Protein AF-A0A7Y6CTZ8-F1 (afdb_monomer)

Sequence (99 aa):
VTHAGVGSVLVALANGKRPVVVPRLKAFGEAVDDHQLQLGRRFAAAGLVTLVEDLGALEAALAAEQPAAAVAPSATALAADLTRFLEDAIPSPLALASA

pLDDT: mean 81.13, std 16.08, range [44.5, 97.94]

Nearest PDB structures (foldseek):
  5gri-assembly1_A  TM=5.540E-01  e=6.777E+00  Homo sapiens
  3l49-assembly1_A  TM=3.656E-01  e=3.437E+00  Cereibacter sphaeroides 2.4.1
  2lcq-assembly1_A  TM=3.751E-01  e=4.510E+00  Pyrococcus horikoshii OT3

Secondary structure (DSSP, 8-state):
-BSS-HHHHHHHHHTT---EE----GGGTSSSSSHHHHHHHHHHHTTS-EE-SSGGGHHHHHHS----------HHHHHHHHHHHHHHHS--GGGSS--

Solvent-accessible surface area (backbone atoms only — not comparable to full-atom values): 5701 Å² total; per-residue (Å²): 113,46,51,39,45,67,67,63,54,50,55,33,19,61,70,42,33,32,39,43,27,45,47,46,41,37,93,77,69,71,30,97,49,49,62,33,39,57,50,34,51,53,36,31,76,69,64,48,32,46,66,36,91,50,74,88,48,42,64,61,59,67,74,44,87,65,66,73,20,63,54,82,79,46,71,66,56,56,52,50,52,51,49,52,49,48,57,73,73,45,74,62,81,76,75,73,77,81,122

Foldseek 3Di:
DEQLDPVVLQVCQQVQFAEEHEHDDVVVVRDPHCVSVVSLVVCVVVLRHRYDPDPVCVVVVVPDDTHGRHDNDPVVVVVVVVVVVCCVVDPPPVVPPPD

Radius of gyration: 16.3 Å; Cα contacts (8 Å, |Δi|>4): 118; chains: 1; bounding box: 59×19×35 Å

Mean predicted aligned error: 9.84 Å

Structure (mmCIF, N/CA/C/O backbone):
data_AF-A0A7Y6CTZ8-F1
#
_entry.id   AF-A0A7Y6CTZ8-F1
#
loop_
_atom_site.group_PDB
_atom_site.id
_atom_site.type_symbol
_atom_site.label_atom_id
_atom_site.label_alt_id
_atom_site.label_comp_id
_atom_site.label_asym_id
_atom_site.label_entity_id
_atom_site.label_seq_id
_atom_site.pdbx_PDB_ins_code
_atom_site.Cartn_x
_atom_site.Cartn_y
_atom_site.Cartn_z
_atom_site.occupancy
_atom_site.B_iso_or_equiv
_atom_site.auth_seq_id
_atom_site.auth_comp_id
_atom_site.auth_asym_id
_atom_site.auth_atom_id
_atom_site.pdbx_PDB_model_num
ATOM 1 N N . VAL A 1 1 ? -6.877 7.561 -1.819 1.00 94.19 1 VAL A N 1
ATOM 2 C CA . VAL A 1 1 ? -6.481 6.572 -2.850 1.00 94.19 1 VAL A CA 1
ATOM 3 C C . VAL A 1 1 ? -5.082 6.929 -3.338 1.00 94.19 1 VAL A C 1
ATOM 5 O O . VAL A 1 1 ? -4.813 8.122 -3.427 1.00 94.19 1 VAL A O 1
ATOM 8 N N . THR A 1 2 ? -4.180 5.969 -3.579 1.00 95.12 2 THR A N 1
ATOM 9 C CA . THR A 1 2 ? -2.800 6.231 -4.060 1.00 95.12 2 THR A CA 1
ATOM 10 C C . THR A 1 2 ? -2.314 5.138 -5.023 1.00 95.12 2 THR A C 1
ATOM 12 O O . THR A 1 2 ? -2.871 4.047 -5.034 1.00 95.12 2 THR A O 1
ATOM 15 N N . HIS A 1 3 ? -1.240 5.390 -5.781 1.00 94.50 3 HIS A N 1
ATOM 16 C CA . HIS A 1 3 ? -0.611 4.395 -6.669 1.00 94.50 3 HIS A CA 1
ATOM 17 C C . HIS A 1 3 ? 0.588 3.666 -6.043 1.00 94.50 3 HIS A C 1
ATOM 19 O O . HIS A 1 3 ? 1.623 3.500 -6.678 1.00 94.50 3 HIS A O 1
ATOM 25 N N . ALA A 1 4 ? 0.489 3.295 -4.764 1.00 87.75 4 ALA A N 1
ATOM 26 C CA . ALA A 1 4 ? 1.563 2.634 -4.009 1.00 87.75 4 ALA A CA 1
ATOM 27 C C . ALA A 1 4 ? 2.862 3.460 -3.883 1.00 87.75 4 ALA A C 1
ATOM 29 O O . ALA A 1 4 ? 3.932 2.923 -3.605 1.00 87.75 4 ALA A O 1
ATOM 30 N N . GLY A 1 5 ? 2.779 4.785 -4.042 1.00 88.50 5 GLY A N 1
ATOM 31 C CA . GLY A 1 5 ? 3.888 5.680 -3.718 1.00 88.50 5 GLY A CA 1
ATOM 32 C C . 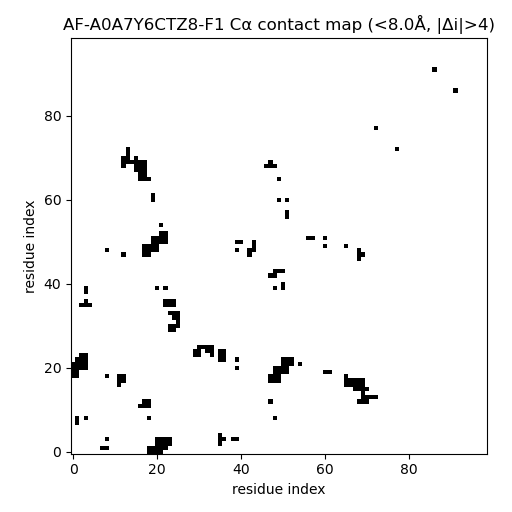GLY A 1 5 ? 4.158 5.670 -2.213 1.00 88.50 5 GLY A C 1
ATOM 33 O O . GLY A 1 5 ? 3.255 5.988 -1.436 1.00 88.50 5 GLY A O 1
ATOM 34 N N . VAL A 1 6 ? 5.395 5.348 -1.812 1.00 87.38 6 VAL A N 1
ATOM 35 C CA . VAL A 1 6 ? 5.831 5.242 -0.403 1.00 87.38 6 VAL A CA 1
ATOM 36 C C . VAL A 1 6 ? 5.363 6.450 0.415 1.00 87.38 6 VAL A C 1
ATOM 38 O O . VAL A 1 6 ? 4.638 6.291 1.393 1.00 87.38 6 VAL A O 1
ATOM 41 N N . GLY A 1 7 ? 5.700 7.667 -0.025 1.00 86.56 7 GLY A N 1
ATOM 42 C CA . GLY A 1 7 ? 5.352 8.896 0.693 1.00 86.56 7 GLY A CA 1
ATOM 43 C C . GLY A 1 7 ? 3.844 9.096 0.859 1.00 86.56 7 GLY A C 1
ATOM 44 O O . GLY A 1 7 ? 3.381 9.422 1.947 1.00 86.56 7 GLY A O 1
ATOM 45 N N . SER A 1 8 ? 3.052 8.838 -0.185 1.00 90.00 8 SER A N 1
ATOM 46 C CA . SER A 1 8 ? 1.592 8.982 -0.125 1.00 90.00 8 SER A CA 1
ATOM 47 C C . SER A 1 8 ? 0.946 7.978 0.830 1.00 90.00 8 SER A C 1
ATOM 49 O O . SER A 1 8 ? 0.007 8.329 1.542 1.00 90.00 8 SER A O 1
ATOM 51 N N . VAL A 1 9 ? 1.445 6.738 0.859 1.00 88.44 9 VAL A N 1
ATOM 52 C CA . VAL A 1 9 ? 0.977 5.714 1.803 1.00 88.44 9 VAL A CA 1
ATOM 53 C C . VAL A 1 9 ? 1.295 6.133 3.237 1.00 88.44 9 VAL A C 1
ATOM 55 O O . VAL A 1 9 ? 0.409 6.122 4.088 1.00 88.44 9 VAL A O 1
ATOM 58 N N . LEU A 1 10 ? 2.525 6.578 3.494 1.00 86.38 10 LEU A N 1
ATOM 59 C CA . LEU A 1 10 ? 2.959 6.999 4.826 1.00 86.38 10 LEU A CA 1
ATOM 60 C C . LEU A 1 10 ? 2.196 8.222 5.336 1.00 86.38 10 LEU A C 1
ATOM 62 O O . LEU A 1 10 ? 1.786 8.238 6.491 1.00 86.38 10 LEU A O 1
ATOM 66 N N . VAL A 1 11 ? 1.949 9.218 4.481 1.00 86.00 11 VAL A N 1
ATOM 67 C CA . VAL A 1 11 ? 1.147 10.395 4.849 1.00 86.00 11 VAL A CA 1
ATOM 68 C C . VAL A 1 11 ? -0.279 9.988 5.224 1.00 86.00 11 VAL A C 1
ATOM 70 O O . VAL A 1 11 ? -0.805 10.484 6.219 1.00 86.00 11 VAL A O 1
ATOM 73 N N . ALA A 1 12 ? -0.904 9.069 4.482 1.00 88.38 12 ALA A N 1
ATOM 74 C CA . ALA A 1 12 ? -2.236 8.571 4.826 1.00 88.38 12 ALA A CA 1
ATOM 75 C C . ALA A 1 12 ? -2.241 7.861 6.191 1.00 88.38 12 ALA A C 1
ATOM 77 O O . ALA A 1 12 ? -3.052 8.201 7.054 1.00 88.38 12 ALA A O 1
ATOM 78 N N . LEU A 1 13 ? -1.285 6.955 6.412 1.00 85.06 13 LEU A N 1
ATOM 79 C CA . LEU A 1 13 ? -1.129 6.217 7.668 1.00 85.06 13 LEU A CA 1
ATOM 80 C C . LEU A 1 13 ? -0.861 7.138 8.864 1.00 85.06 13 LEU A C 1
ATOM 82 O O . LEU A 1 13 ? -1.454 6.956 9.925 1.00 85.06 13 LEU A O 1
ATOM 86 N N . ALA A 1 14 ? -0.019 8.160 8.692 1.00 81.44 14 ALA A N 1
ATOM 87 C CA . ALA A 1 14 ? 0.277 9.152 9.727 1.00 81.44 14 ALA A CA 1
ATOM 88 C C . ALA A 1 14 ? -0.957 9.982 10.122 1.00 81.44 14 ALA A C 1
ATOM 90 O O . ALA A 1 14 ? -1.041 10.472 11.244 1.00 81.44 14 ALA A O 1
ATOM 91 N N . ASN A 1 15 ? -1.937 10.104 9.222 1.00 84.06 15 ASN A N 1
ATOM 92 C CA . ASN A 1 15 ? -3.229 10.742 9.481 1.00 84.06 15 ASN A CA 1
ATOM 93 C C . ASN A 1 15 ? -4.307 9.743 9.952 1.00 84.06 15 ASN A C 1
ATOM 95 O O . ASN A 1 15 ? -5.502 10.046 9.910 1.00 84.06 15 ASN A O 1
ATOM 99 N N . GLY A 1 16 ? -3.905 8.535 10.365 1.00 84.50 16 GLY A N 1
ATOM 100 C CA . GLY A 1 16 ? -4.805 7.486 10.847 1.00 84.50 16 GLY A CA 1
ATOM 101 C C . GLY A 1 16 ? -5.723 6.917 9.763 1.00 84.50 16 GLY A C 1
ATOM 102 O O . GLY A 1 16 ? -6.796 6.394 10.070 1.00 84.50 16 GLY A O 1
ATOM 103 N N . LYS A 1 17 ? -5.355 7.064 8.486 1.00 90.12 17 LYS A N 1
ATOM 104 C CA . LYS A 1 17 ? -6.128 6.557 7.351 1.00 90.12 17 LYS A CA 1
ATOM 105 C C . LYS A 1 17 ? -5.458 5.320 6.776 1.00 90.12 17 LYS A C 1
ATOM 107 O O . LYS A 1 17 ? -4.269 5.336 6.478 1.00 90.12 17 LYS A O 1
ATOM 112 N N . ARG A 1 18 ? -6.258 4.289 6.504 1.00 93.75 18 ARG A N 1
ATOM 113 C CA . ARG A 1 18 ? -5.860 3.165 5.655 1.00 93.75 18 ARG A CA 1
ATOM 114 C C . ARG A 1 18 ? -6.155 3.513 4.195 1.00 93.75 18 ARG A C 1
ATOM 116 O O . ARG A 1 18 ? -7.327 3.596 3.826 1.00 93.75 18 ARG A O 1
ATOM 123 N N . PRO A 1 19 ? -5.149 3.786 3.349 1.00 95.19 19 PRO A N 1
ATOM 124 C CA . PRO A 1 19 ? -5.415 4.159 1.970 1.00 95.19 19 PRO A CA 1
ATOM 125 C C . PRO A 1 19 ? -5.802 2.937 1.127 1.00 95.19 19 PRO A C 1
ATOM 127 O O . PRO A 1 19 ? -5.247 1.849 1.283 1.00 95.19 19 PRO A O 1
ATOM 130 N N . VAL A 1 20 ? -6.704 3.156 0.168 1.00 97.75 20 VAL A N 1
ATOM 131 C CA . VAL A 1 20 ? -6.886 2.264 -0.986 1.00 97.75 20 VAL A CA 1
ATOM 132 C C . VAL A 1 20 ? -5.751 2.519 -1.981 1.00 97.75 20 VAL A C 1
ATOM 134 O O . VAL A 1 20 ? -5.487 3.675 -2.334 1.00 97.75 20 VAL A O 1
ATOM 137 N N . VAL A 1 21 ? -5.069 1.461 -2.406 1.00 97.38 21 VAL A N 1
ATOM 138 C CA . VAL A 1 21 ? -3.879 1.492 -3.258 1.00 97.38 21 VAL A CA 1
ATOM 139 C C . VAL A 1 21 ? -4.164 0.795 -4.584 1.00 97.38 21 VAL A C 1
ATOM 141 O O . VAL A 1 21 ? -4.542 -0.369 -4.585 1.00 97.38 21 VAL A O 1
ATOM 144 N N . VAL A 1 22 ? -3.929 1.493 -5.696 1.00 97.44 22 VAL A N 1
ATOM 145 C CA . VAL A 1 22 ? -4.078 0.987 -7.071 1.00 97.44 22 VAL A CA 1
ATOM 146 C C . VAL A 1 22 ? -2.713 1.082 -7.764 1.00 97.44 22 VAL A C 1
ATOM 148 O O . VAL A 1 22 ? -2.356 2.160 -8.240 1.00 97.44 22 VAL A O 1
ATOM 151 N N . PRO A 1 23 ? -1.879 0.034 -7.756 1.00 94.62 23 PRO A N 1
ATOM 152 C CA . PRO A 1 23 ? -0.519 0.114 -8.274 1.00 94.62 23 PRO A CA 1
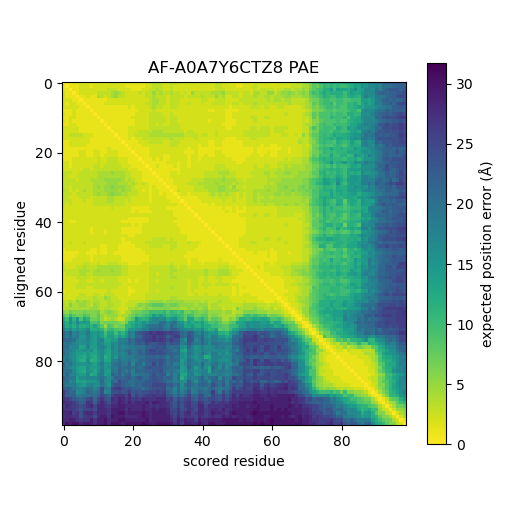ATOM 153 C C . PRO A 1 23 ? -0.520 0.330 -9.791 1.00 94.62 23 PRO A C 1
ATOM 155 O O . PRO A 1 23 ? -1.356 -0.219 -10.502 1.00 94.62 23 PRO A O 1
ATOM 158 N N . ARG A 1 24 ? 0.451 1.106 -10.279 1.00 94.81 24 ARG A N 1
ATOM 159 C CA . ARG A 1 24 ? 0.770 1.145 -11.710 1.00 94.81 24 ARG A CA 1
ATOM 160 C C . ARG A 1 24 ? 1.498 -0.132 -12.097 1.00 94.81 24 ARG A C 1
ATOM 162 O O . ARG A 1 24 ? 2.343 -0.597 -11.329 1.00 94.81 24 ARG A O 1
ATOM 169 N N . LEU A 1 25 ? 1.185 -0.674 -13.270 1.00 94.50 25 LEU A N 1
ATOM 170 C CA . LEU A 1 25 ? 1.763 -1.935 -13.737 1.00 94.50 25 LEU A CA 1
ATOM 171 C C . LEU A 1 25 ? 2.675 -1.719 -14.944 1.00 94.50 25 LEU A C 1
ATOM 173 O O . LEU A 1 25 ? 2.326 -1.009 -15.893 1.00 94.50 25 LEU A O 1
ATOM 177 N N . LYS A 1 26 ? 3.816 -2.415 -14.960 1.00 94.31 26 LYS A N 1
ATOM 178 C CA . LYS A 1 26 ? 4.727 -2.444 -16.113 1.00 94.31 26 LYS A CA 1
ATOM 179 C C . LYS A 1 26 ? 4.030 -2.961 -17.371 1.00 94.31 26 LYS A C 1
ATOM 181 O O . LYS A 1 26 ? 4.284 -2.463 -18.464 1.00 94.31 26 LYS A O 1
ATOM 186 N N . ALA A 1 27 ? 3.130 -3.935 -17.219 1.00 94.88 27 ALA A N 1
ATOM 187 C CA . ALA A 1 27 ? 2.380 -4.535 -18.324 1.00 94.88 27 ALA A CA 1
ATOM 188 C C . ALA A 1 27 ? 1.539 -3.517 -19.120 1.00 94.88 27 ALA A C 1
ATOM 190 O O . ALA A 1 27 ? 1.274 -3.743 -20.298 1.00 94.88 27 ALA A O 1
ATOM 191 N N . PHE A 1 28 ? 1.162 -2.394 -18.500 1.00 94.31 28 PHE A N 1
ATOM 192 C CA . PHE A 1 28 ? 0.427 -1.300 -19.142 1.00 94.31 28 PHE A CA 1
ATOM 193 C C . PHE A 1 28 ? 1.327 -0.131 -19.578 1.00 94.31 28 PHE A C 1
ATOM 195 O O . PHE A 1 28 ? 0.836 0.854 -20.120 1.00 94.31 28 PHE A O 1
ATOM 202 N N . GLY A 1 29 ? 2.644 -0.216 -19.357 1.00 95.12 29 GLY A N 1
ATOM 203 C CA . GLY A 1 29 ? 3.596 0.848 -19.696 1.00 95.12 29 GLY A CA 1
ATOM 204 C C . GLY A 1 29 ? 3.549 2.068 -18.767 1.00 95.12 29 GLY A C 1
ATOM 205 O O . GLY A 1 29 ? 4.130 3.102 -19.080 1.00 95.12 29 GLY A O 1
ATOM 206 N N . GLU A 1 30 ? 2.873 1.968 -17.622 1.00 93.25 30 GLU A N 1
ATOM 207 C CA . GLU A 1 30 ? 2.686 3.073 -16.667 1.00 93.25 30 GLU A CA 1
ATOM 208 C C . GLU A 1 30 ? 3.863 3.241 -15.693 1.00 93.25 30 GLU A C 1
ATOM 210 O O . GLU A 1 30 ? 4.021 4.289 -15.053 1.00 93.25 30 GLU A O 1
ATOM 215 N N . ALA A 1 31 ? 4.661 2.183 -15.548 1.00 91.50 31 ALA A N 1
ATOM 216 C CA . ALA A 1 31 ? 5.813 2.094 -14.667 1.00 91.50 31 ALA A CA 1
ATOM 217 C C . ALA A 1 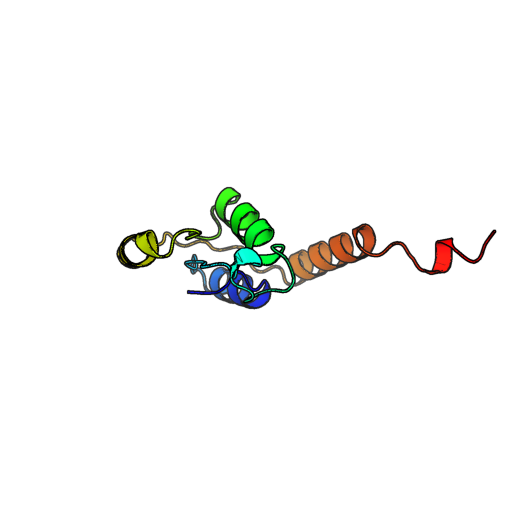31 ? 6.973 1.376 -15.373 1.00 91.50 31 ALA A C 1
ATOM 219 O O . ALA A 1 31 ? 6.766 0.543 -16.255 1.00 91.50 31 ALA A O 1
ATOM 220 N N . VAL A 1 32 ? 8.203 1.702 -14.970 1.00 93.31 32 VAL A N 1
ATOM 221 C CA . VAL A 1 32 ? 9.433 1.075 -15.494 1.00 93.31 32 VAL A CA 1
ATOM 222 C C . VAL A 1 32 ? 9.515 -0.402 -15.078 1.00 93.31 32 VAL A C 1
ATOM 224 O O . VAL A 1 32 ? 9.947 -1.263 -15.849 1.00 93.31 32 VAL A O 1
ATOM 227 N N . ASP A 1 33 ? 9.048 -0.695 -13.867 1.00 90.88 33 ASP A N 1
ATOM 228 C CA . ASP A 1 33 ? 9.006 -2.009 -13.239 1.00 90.88 33 ASP A CA 1
ATOM 229 C C . ASP A 1 33 ? 7.806 -2.125 -12.280 1.00 90.88 33 ASP A C 1
ATOM 231 O O . ASP A 1 33 ? 7.048 -1.174 -12.082 1.00 90.88 33 ASP A O 1
ATOM 235 N N . ASP A 1 34 ? 7.637 -3.306 -11.682 1.00 92.00 34 ASP A N 1
ATOM 236 C CA . ASP A 1 34 ? 6.533 -3.612 -10.767 1.00 92.00 34 ASP A CA 1
ATOM 237 C C . ASP A 1 34 ? 6.913 -3.439 -9.281 1.00 92.00 34 ASP A C 1
ATOM 239 O O . ASP A 1 34 ? 6.278 -4.025 -8.398 1.00 92.00 34 ASP A O 1
ATOM 243 N N . HIS A 1 35 ? 7.935 -2.639 -8.944 1.00 89.62 35 HIS A N 1
ATOM 244 C CA . HIS A 1 35 ? 8.307 -2.436 -7.536 1.00 89.62 35 HIS A CA 1
ATOM 245 C C . HIS A 1 35 ? 7.192 -1.758 -6.722 1.00 89.62 35 HIS A C 1
ATOM 247 O O . HIS A 1 35 ? 7.003 -2.087 -5.548 1.00 89.62 35 HIS A O 1
ATOM 253 N N . GLN A 1 36 ? 6.393 -0.878 -7.339 1.00 88.75 36 GLN A N 1
ATOM 254 C CA . GLN A 1 36 ? 5.203 -0.281 -6.709 1.00 88.75 36 GLN A CA 1
ATOM 255 C C . GLN A 1 36 ? 4.165 -1.347 -6.325 1.00 88.75 36 GLN A C 1
ATOM 257 O O . GLN A 1 36 ? 3.640 -1.327 -5.211 1.00 88.75 36 GLN A O 1
ATOM 262 N N . LEU A 1 37 ? 3.916 -2.320 -7.208 1.00 93.56 37 LEU A N 1
ATOM 263 C CA . LEU A 1 37 ? 3.031 -3.454 -6.934 1.00 93.56 37 LEU A CA 1
ATOM 264 C C . LEU A 1 37 ? 3.567 -4.317 -5.783 1.00 93.56 37 LEU A C 1
ATOM 266 O O . LEU A 1 37 ? 2.829 -4.635 -4.851 1.00 93.56 37 LEU A O 1
ATOM 270 N N . GLN A 1 38 ? 4.857 -4.667 -5.813 1.00 91.00 38 GLN A N 1
ATOM 271 C CA . GLN A 1 38 ? 5.490 -5.465 -4.755 1.00 91.00 38 GLN A CA 1
ATOM 272 C C . GLN A 1 38 ? 5.376 -4.786 -3.385 1.00 91.00 38 GLN A C 1
ATOM 274 O O . GLN A 1 38 ? 5.054 -5.438 -2.389 1.00 91.00 38 GLN A O 1
ATOM 279 N N . LEU A 1 39 ? 5.600 -3.473 -3.333 1.00 85.88 39 LEU A N 1
ATOM 280 C CA . LEU A 1 39 ? 5.440 -2.685 -2.118 1.00 85.88 39 LEU A CA 1
ATOM 281 C C . LEU A 1 39 ? 3.975 -2.631 -1.658 1.00 85.88 39 LEU A C 1
ATOM 283 O O . LEU A 1 39 ? 3.698 -2.843 -0.477 1.00 85.88 39 LEU A O 1
ATOM 287 N N . GLY A 1 40 ? 3.035 -2.410 -2.582 1.00 89.56 40 GLY A N 1
ATOM 288 C CA . GLY A 1 40 ? 1.598 -2.437 -2.301 1.00 89.56 40 GLY A CA 1
ATOM 289 C C . GLY A 1 40 ? 1.152 -3.752 -1.654 1.00 89.56 40 GLY A C 1
ATOM 290 O O . GLY A 1 40 ? 0.450 -3.728 -0.644 1.00 89.56 40 GLY A O 1
ATOM 291 N N . ARG A 1 41 ? 1.632 -4.896 -2.162 1.00 93.25 41 ARG A N 1
ATOM 292 C CA . ARG A 1 41 ? 1.371 -6.230 -1.587 1.00 93.25 41 ARG A CA 1
ATOM 293 C C . ARG A 1 41 ? 1.932 -6.386 -0.177 1.00 93.25 41 ARG A C 1
ATOM 295 O O . ARG A 1 41 ? 1.238 -6.907 0.691 1.00 93.25 41 ARG A O 1
ATOM 302 N N . ARG A 1 42 ? 3.155 -5.904 0.080 1.00 86.88 42 ARG A N 1
ATOM 303 C CA . ARG A 1 42 ? 3.762 -5.933 1.427 1.00 86.88 42 ARG A CA 1
ATOM 304 C C . ARG A 1 42 ? 2.949 -5.115 2.429 1.00 86.88 42 ARG A C 1
ATOM 306 O O . ARG A 1 42 ? 2.670 -5.598 3.522 1.00 86.88 42 ARG A O 1
ATOM 313 N N . PHE A 1 43 ? 2.520 -3.911 2.051 1.00 86.12 43 PHE A N 1
ATOM 314 C CA . PHE A 1 43 ? 1.666 -3.098 2.914 1.00 86.12 43 PHE A CA 1
ATOM 315 C C . PHE A 1 43 ? 0.293 -3.732 3.157 1.00 86.12 43 PHE A C 1
ATOM 317 O O . PHE A 1 43 ? -0.220 -3.656 4.272 1.00 86.12 43 PHE A O 1
ATOM 324 N N . ALA A 1 44 ? -0.298 -4.365 2.142 1.00 90.50 44 ALA A N 1
ATOM 325 C CA . ALA A 1 44 ? -1.583 -5.041 2.281 1.00 90.50 44 ALA A CA 1
ATOM 326 C C . ALA A 1 44 ? -1.478 -6.259 3.207 1.00 90.50 44 ALA A C 1
ATOM 328 O O . ALA A 1 44 ? -2.311 -6.424 4.093 1.00 90.50 44 ALA A O 1
ATOM 329 N N . ALA A 1 45 ? -0.412 -7.054 3.067 1.00 84.38 45 ALA A N 1
ATOM 330 C CA . ALA A 1 45 ? -0.110 -8.171 3.961 1.00 84.38 45 ALA 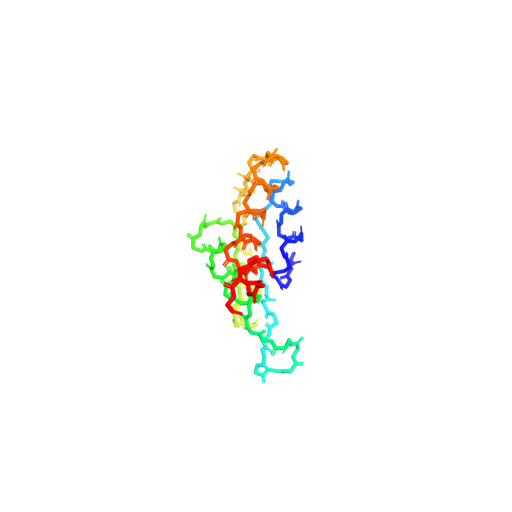A CA 1
ATOM 331 C C . ALA A 1 45 ? 0.104 -7.718 5.416 1.00 84.38 45 ALA A C 1
ATOM 333 O O . ALA A 1 45 ? -0.265 -8.431 6.343 1.00 84.38 45 ALA A O 1
ATOM 334 N N . ALA A 1 46 ? 0.643 -6.513 5.619 1.00 81.62 46 ALA A N 1
ATOM 335 C CA . ALA A 1 46 ? 0.771 -5.885 6.933 1.00 81.62 46 ALA A CA 1
ATOM 336 C C . ALA A 1 46 ? -0.534 -5.234 7.448 1.00 81.62 46 ALA A C 1
ATOM 338 O O . ALA A 1 46 ? -0.534 -4.635 8.520 1.00 81.62 46 ALA A O 1
ATOM 339 N N . GLY A 1 47 ? -1.639 -5.294 6.694 1.00 85.62 47 GLY A N 1
ATOM 340 C CA . GLY A 1 47 ? -2.920 -4.672 7.055 1.00 85.62 47 GLY A CA 1
ATOM 341 C C . GLY A 1 47 ? -2.936 -3.140 6.966 1.00 85.62 47 GLY A C 1
ATOM 342 O O . GLY A 1 47 ? -3.885 -2.502 7.422 1.00 85.62 47 GLY A O 1
ATOM 343 N N . LEU A 1 48 ? -1.901 -2.537 6.375 1.00 87.31 48 LEU A N 1
ATOM 344 C CA . LEU A 1 48 ? -1.695 -1.088 6.337 1.00 87.31 48 LEU A CA 1
ATOM 345 C C . LEU A 1 48 ? -2.407 -0.404 5.168 1.00 87.31 48 LEU A C 1
ATOM 347 O O . LEU A 1 48 ? -2.635 0.801 5.205 1.00 87.31 48 LEU A O 1
ATOM 351 N N . VAL A 1 49 ? -2.768 -1.143 4.121 1.00 92.38 49 VAL A N 1
ATOM 352 C CA . VAL A 1 49 ? -3.484 -0.605 2.956 1.00 92.38 49 VAL A CA 1
ATOM 353 C C . VAL A 1 49 ? -4.530 -1.598 2.470 1.00 92.38 49 VAL A C 1
ATOM 355 O O . VAL A 1 49 ? -4.419 -2.798 2.714 1.00 92.38 49 VAL A O 1
ATOM 358 N N . THR A 1 50 ? -5.511 -1.104 1.721 1.00 97.00 50 THR A N 1
ATOM 359 C CA . THR A 1 50 ? -6.368 -1.950 0.884 1.00 97.00 50 THR A CA 1
ATOM 360 C C . THR A 1 50 ? -5.834 -1.920 -0.533 1.00 97.00 50 THR A C 1
ATOM 362 O O . THR A 1 50 ? -5.909 -0.891 -1.197 1.00 97.00 50 THR A O 1
ATOM 365 N N . LEU A 1 51 ? -5.256 -3.028 -0.987 1.00 97.00 51 LEU A N 1
ATOM 366 C CA . LEU A 1 51 ? -4.700 -3.140 -2.331 1.00 97.00 51 LEU A CA 1
ATOM 367 C C . LEU A 1 51 ? -5.776 -3.557 -3.337 1.00 97.00 51 LEU A C 1
ATOM 369 O O . LEU A 1 51 ? -6.543 -4.481 -3.083 1.00 97.00 51 LEU A O 1
ATOM 373 N N . VAL A 1 52 ? -5.787 -2.887 -4.484 1.00 97.94 52 VAL A N 1
ATOM 374 C CA . VAL A 1 52 ? -6.674 -3.139 -5.619 1.00 97.94 52 VAL A CA 1
ATOM 375 C C . VAL A 1 52 ? -5.794 -3.352 -6.847 1.00 97.94 52 VAL A C 1
ATOM 377 O O . VAL A 1 52 ? -5.308 -2.390 -7.434 1.00 97.94 52 VAL A O 1
ATOM 380 N N . GLU A 1 53 ? -5.540 -4.614 -7.197 1.00 95.31 53 GLU A N 1
ATOM 381 C CA . GLU A 1 53 ? -4.752 -4.977 -8.391 1.00 95.31 53 GLU A CA 1
ATOM 382 C C . GLU A 1 53 ? -5.615 -5.058 -9.659 1.00 95.31 53 GLU A C 1
ATOM 384 O O . GLU A 1 53 ? -5.117 -4.837 -10.759 1.00 95.31 53 GLU A O 1
ATOM 389 N N . ASP A 1 54 ? -6.909 -5.336 -9.495 1.00 94.25 54 ASP A N 1
ATOM 390 C CA . ASP A 1 54 ? -7.908 -5.305 -10.560 1.00 94.25 54 ASP A CA 1
ATOM 391 C C . ASP A 1 54 ? -8.784 -4.056 -10.408 1.00 94.25 54 ASP A C 1
ATOM 393 O O . ASP A 1 54 ? -9.466 -3.882 -9.395 1.00 94.25 54 ASP A O 1
ATOM 397 N N . LEU A 1 55 ? -8.789 -3.196 -11.429 1.00 91.25 55 LEU A N 1
ATOM 398 C CA . LEU A 1 55 ? -9.619 -1.989 -11.473 1.00 91.25 55 LEU A CA 1
ATOM 399 C C . LEU A 1 55 ? -11.117 -2.297 -11.343 1.00 91.25 55 LEU A C 1
ATOM 401 O O . LEU A 1 55 ? -11.844 -1.469 -10.795 1.00 91.25 55 LEU A O 1
ATOM 405 N N . GLY A 1 56 ? -11.572 -3.484 -11.760 1.00 95.88 56 GLY A N 1
ATOM 406 C CA . GLY A 1 56 ? -12.955 -3.928 -11.565 1.00 95.88 56 GLY A CA 1
ATOM 407 C C . GLY A 1 56 ? -13.3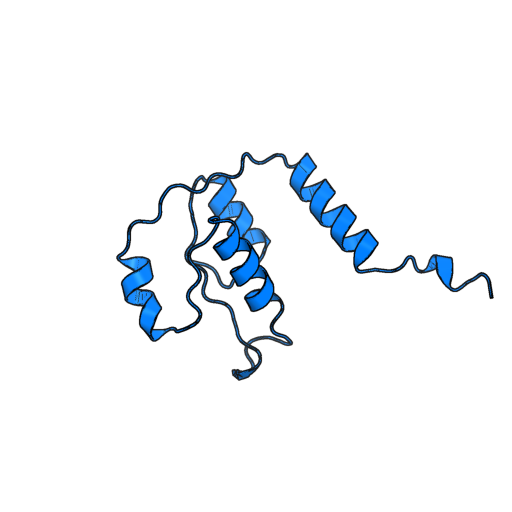72 -4.017 -10.092 1.00 95.88 56 GLY A C 1
ATOM 408 O O . GLY A 1 56 ? -14.551 -3.884 -9.773 1.00 95.88 56 GLY A O 1
ATOM 409 N N . ALA A 1 57 ? -12.414 -4.170 -9.173 1.00 95.62 57 ALA A N 1
ATOM 410 C CA . ALA A 1 57 ? -12.663 -4.222 -7.733 1.00 95.62 57 ALA A CA 1
ATOM 411 C C . ALA A 1 57 ? -12.586 -2.847 -7.039 1.00 95.62 57 ALA A C 1
ATOM 413 O O . ALA A 1 57 ? -12.849 -2.750 -5.837 1.00 95.62 57 ALA A O 1
ATOM 414 N N . LEU A 1 58 ? -12.227 -1.776 -7.760 1.00 95.50 58 LEU A N 1
ATOM 415 C CA . LEU A 1 58 ? -11.996 -0.460 -7.159 1.00 95.50 58 LEU A CA 1
ATOM 416 C C . LEU A 1 58 ? -13.265 0.125 -6.535 1.00 95.50 58 LEU A C 1
ATOM 418 O O . LEU A 1 58 ? -13.214 0.631 -5.416 1.00 95.50 58 LEU A O 1
ATOM 422 N N . GLU A 1 59 ? -14.396 0.043 -7.232 1.00 97.00 59 GLU A N 1
ATOM 423 C CA . GLU A 1 59 ? -15.674 0.562 -6.736 1.00 97.00 59 GLU A CA 1
ATOM 424 C C . GLU A 1 59 ? -16.063 -0.100 -5.408 1.00 97.00 59 GLU A C 1
ATOM 426 O O . GLU A 1 59 ? -16.341 0.586 -4.422 1.00 97.00 59 GLU A O 1
ATOM 431 N N . ALA A 1 60 ? -15.966 -1.431 -5.344 1.00 96.50 60 ALA A N 1
ATOM 432 C CA . ALA A 1 60 ? -16.226 -2.191 -4.127 1.00 96.50 60 ALA A CA 1
ATOM 433 C C . ALA A 1 60 ? -15.272 -1.798 -2.985 1.00 96.50 60 ALA A C 1
ATOM 435 O O . ALA A 1 60 ? -15.702 -1.637 -1.843 1.00 96.50 60 ALA A O 1
ATOM 436 N N . ALA A 1 61 ? -13.986 -1.590 -3.281 1.00 95.69 61 ALA A N 1
ATOM 437 C CA . ALA A 1 61 ? -13.003 -1.170 -2.286 1.00 95.69 61 ALA A CA 1
ATOM 438 C C . ALA A 1 61 ? -13.268 0.242 -1.733 1.00 95.69 61 ALA A C 1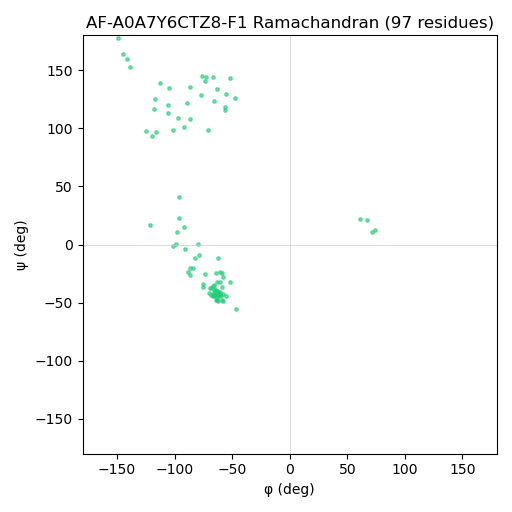
ATOM 440 O O . ALA A 1 61 ? -13.005 0.493 -0.558 1.00 95.69 61 ALA A O 1
ATOM 441 N N . LEU A 1 62 ? -13.782 1.159 -2.559 1.00 95.31 62 LEU A N 1
ATOM 442 C CA 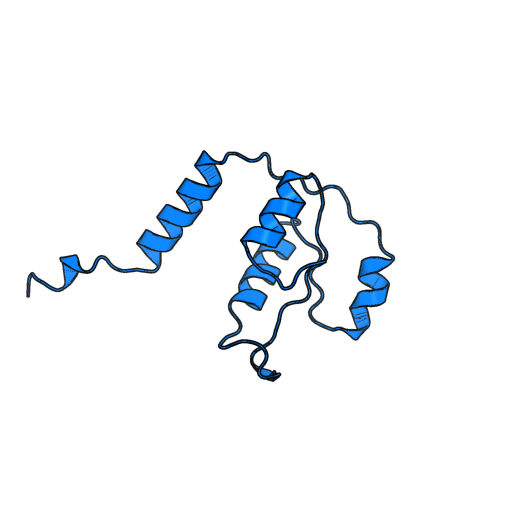. LEU A 1 62 ? -14.141 2.518 -2.142 1.00 95.31 62 LEU A CA 1
ATOM 443 C C . LEU A 1 62 ? -15.436 2.562 -1.326 1.00 95.31 62 LEU A C 1
ATOM 445 O O . LEU A 1 62 ? -15.544 3.386 -0.421 1.00 95.31 62 LEU A O 1
ATOM 449 N N . ALA A 1 63 ? -16.395 1.690 -1.638 1.00 96.12 63 ALA A N 1
ATOM 450 C CA . ALA A 1 63 ? -17.640 1.561 -0.886 1.00 96.12 63 ALA A CA 1
ATOM 451 C C . ALA A 1 63 ? -17.444 0.869 0.476 1.00 96.12 63 ALA A C 1
ATOM 453 O O . ALA A 1 63 ? -18.231 1.084 1.397 1.00 96.12 63 ALA A O 1
ATOM 454 N N . ALA A 1 64 ? -16.406 0.039 0.614 1.00 93.06 64 ALA A N 1
ATOM 455 C CA . ALA A 1 64 ? -16.090 -0.646 1.859 1.00 93.06 64 ALA A CA 1
ATOM 456 C C . ALA A 1 64 ? -15.508 0.303 2.917 1.00 93.06 64 ALA A C 1
ATOM 458 O O . ALA A 1 64 ? -14.689 1.180 2.624 1.00 93.06 64 ALA A O 1
ATOM 459 N N . GLU A 1 65 ? -15.854 0.061 4.183 1.00 90.69 65 GLU A N 1
ATOM 460 C CA . GLU A 1 65 ? -15.214 0.753 5.296 1.00 90.69 65 GLU A CA 1
ATOM 461 C C . GLU A 1 65 ? -13.722 0.418 5.373 1.00 90.69 65 GLU A C 1
ATOM 463 O O . GLU A 1 65 ? -13.288 -0.736 5.308 1.00 90.69 65 GLU A O 1
ATOM 468 N N . GLN A 1 66 ? -12.925 1.467 5.543 1.00 89.25 66 GLN A N 1
ATOM 469 C CA . GLN A 1 66 ? -11.489 1.368 5.725 1.00 89.25 66 GLN A CA 1
ATOM 470 C C . GLN A 1 66 ? -11.191 1.526 7.219 1.00 89.25 66 GLN A C 1
ATOM 472 O O . GLN A 1 66 ? -11.173 2.665 7.694 1.00 89.25 66 GLN A O 1
ATOM 477 N N . PRO A 1 67 ? -10.986 0.433 7.988 1.00 83.44 67 PRO A N 1
ATOM 478 C CA . PRO A 1 67 ? -10.574 0.525 9.379 1.00 83.44 67 PRO A CA 1
ATOM 479 C C . PRO A 1 67 ? -9.350 1.419 9.501 1.00 83.44 67 PRO A C 1
ATOM 481 O O . PRO A 1 67 ? -8.471 1.421 8.635 1.00 83.44 67 PRO A O 1
ATOM 484 N N . ALA A 1 68 ? -9.308 2.185 10.586 1.00 80.19 68 ALA A N 1
ATOM 485 C CA . ALA A 1 68 ? -8.177 3.041 10.880 1.00 80.19 68 ALA A CA 1
ATOM 486 C C . ALA A 1 68 ? -6.900 2.192 10.922 1.00 80.19 68 ALA A C 1
ATOM 488 O O . ALA A 1 68 ? -6.765 1.286 11.741 1.00 80.19 68 ALA A O 1
ATOM 489 N N . ALA A 1 69 ? -5.968 2.494 10.024 1.00 72.12 69 ALA A N 1
ATOM 490 C CA . ALA A 1 69 ? -4.604 2.011 10.103 1.00 72.12 69 ALA A CA 1
ATOM 491 C C . ALA A 1 69 ? -3.762 3.201 10.551 1.00 72.12 69 ALA A C 1
ATOM 493 O O . ALA A 1 69 ? -3.657 4.201 9.840 1.00 72.12 69 ALA A O 1
ATOM 494 N N . ALA A 1 70 ? -3.218 3.108 11.758 1.00 63.50 70 ALA A N 1
ATOM 495 C CA . ALA A 1 70 ? -2.281 4.078 12.286 1.00 63.50 70 ALA A CA 1
ATOM 496 C C . ALA A 1 70 ? -0.965 3.351 12.531 1.00 63.50 70 ALA A C 1
ATOM 498 O O . ALA A 1 70 ? -0.883 2.440 13.353 1.00 63.50 70 ALA A O 1
ATOM 499 N N . VAL A 1 71 ? 0.070 3.766 11.813 1.00 63.75 71 VAL A N 1
ATOM 500 C CA . VAL A 1 71 ? 1.437 3.531 12.265 1.00 63.75 71 VAL A CA 1
ATOM 501 C C . VAL A 1 71 ? 1.765 4.741 13.117 1.00 63.75 71 VAL A C 1
ATOM 503 O O . VAL A 1 71 ? 1.647 5.862 12.625 1.00 63.75 71 VAL A O 1
ATOM 506 N N . ALA A 1 72 ? 2.126 4.544 14.387 1.00 55.06 72 ALA A N 1
ATOM 507 C CA . ALA A 1 72 ? 2.637 5.648 15.191 1.00 55.06 72 ALA A CA 1
ATOM 508 C C . ALA A 1 72 ? 3.844 6.234 14.439 1.00 55.06 72 ALA A C 1
ATOM 510 O O . ALA A 1 72 ? 4.817 5.505 14.212 1.00 55.06 72 ALA A O 1
ATOM 511 N N . PRO A 1 73 ? 3.789 7.497 13.982 1.00 51.06 73 PRO A N 1
ATOM 512 C CA . PRO A 1 73 ? 4.871 8.054 13.201 1.00 51.06 73 PRO A CA 1
ATOM 513 C C . PRO A 1 73 ? 6.054 8.274 14.139 1.00 51.06 73 PRO A C 1
ATOM 515 O O . PRO A 1 73 ? 6.131 9.262 14.860 1.00 51.06 73 PRO A O 1
ATOM 518 N N . SER A 1 74 ? 6.994 7.339 14.131 1.00 52.78 74 SER A N 1
ATOM 519 C CA . SER A 1 74 ? 8.354 7.616 14.557 1.00 52.78 74 SER A CA 1
ATOM 520 C C . SER A 1 74 ? 9.109 8.022 13.300 1.00 52.78 74 SER A C 1
ATOM 522 O O . SER A 1 74 ? 9.471 7.177 12.481 1.00 52.78 74 SER A O 1
ATOM 524 N N . ALA A 1 75 ? 9.312 9.330 13.117 1.00 53.50 75 ALA A N 1
ATOM 525 C CA . ALA A 1 75 ? 10.171 9.852 12.051 1.00 53.50 75 ALA A CA 1
ATOM 526 C C . ALA A 1 75 ? 11.554 9.169 12.077 1.00 53.50 75 ALA A C 1
ATOM 528 O O . ALA A 1 75 ? 12.146 8.907 11.033 1.00 53.50 75 ALA A O 1
ATOM 529 N N . THR A 1 76 ? 12.011 8.795 13.274 1.00 56.81 76 THR A N 1
ATOM 530 C CA . THR A 1 76 ? 13.213 8.004 13.528 1.00 56.81 76 THR A CA 1
ATOM 531 C C . THR A 1 76 ? 13.122 6.579 12.983 1.00 56.81 76 THR A C 1
ATOM 533 O O . THR A 1 76 ? 14.086 6.112 12.389 1.00 56.81 76 THR A O 1
ATOM 536 N N . ALA A 1 77 ? 11.989 5.888 13.133 1.00 60.69 77 ALA A N 1
ATOM 537 C CA . ALA A 1 77 ? 11.821 4.517 12.644 1.00 60.69 77 ALA A CA 1
ATOM 538 C C . ALA A 1 77 ? 11.761 4.451 11.113 1.00 60.69 77 ALA A C 1
ATOM 540 O O . ALA A 1 77 ? 12.415 3.604 10.519 1.00 60.69 77 ALA A O 1
ATOM 541 N N . LEU A 1 78 ? 11.051 5.382 10.466 1.00 63.44 78 LEU A N 1
ATOM 542 C CA . LEU A 1 78 ? 10.991 5.436 9.003 1.00 63.44 78 LEU A CA 1
ATOM 543 C C . LEU A 1 78 ? 12.351 5.789 8.390 1.00 63.44 78 LEU A C 1
ATOM 545 O O . LEU A 1 78 ? 12.762 5.166 7.414 1.00 63.44 78 LEU A O 1
ATOM 549 N N . ALA A 1 79 ? 13.048 6.776 8.961 1.00 59.03 79 ALA A N 1
ATOM 550 C CA . ALA A 1 79 ? 14.402 7.107 8.536 1.00 59.03 79 ALA A CA 1
ATOM 551 C C . ALA A 1 79 ? 15.344 5.912 8.740 1.00 59.03 79 ALA A C 1
ATOM 553 O O . ALA A 1 79 ? 16.102 5.589 7.837 1.00 59.03 79 ALA A O 1
ATOM 554 N N . ALA A 1 80 ? 15.250 5.205 9.871 1.00 61.41 80 ALA A N 1
ATOM 555 C CA . ALA A 1 80 ? 16.063 4.021 10.142 1.00 61.41 80 ALA A CA 1
ATOM 556 C C . ALA A 1 80 ? 15.764 2.852 9.190 1.00 61.41 80 ALA A C 1
ATOM 558 O O . ALA A 1 80 ? 16.690 2.185 8.738 1.00 61.41 80 ALA A O 1
ATOM 559 N N . ASP A 1 81 ? 14.494 2.602 8.869 1.00 65.50 81 ASP A N 1
ATOM 560 C CA . ASP A 1 81 ? 14.099 1.548 7.933 1.00 65.50 81 ASP A CA 1
ATOM 561 C C . ASP A 1 81 ? 14.506 1.884 6.493 1.00 65.50 81 ASP A C 1
ATOM 563 O O . ASP A 1 81 ? 14.957 0.998 5.767 1.00 65.50 81 ASP A O 1
ATOM 567 N N . LEU A 1 82 ? 14.412 3.156 6.087 1.00 60.94 82 LEU A N 1
ATOM 568 C CA . LEU A 1 82 ? 14.893 3.611 4.782 1.00 60.94 82 LEU A CA 1
ATOM 569 C C . LEU A 1 82 ? 16.422 3.548 4.695 1.00 60.94 82 LEU A C 1
ATOM 571 O O . LEU A 1 82 ? 16.938 3.068 3.692 1.00 60.94 82 LEU A O 1
ATOM 575 N N . THR A 1 83 ? 17.142 3.973 5.737 1.00 63.94 83 THR A N 1
ATOM 576 C CA . THR A 1 83 ? 18.604 3.846 5.812 1.00 63.94 83 THR A CA 1
ATOM 577 C C . THR A 1 83 ? 19.028 2.385 5.695 1.00 63.94 83 THR A C 1
ATOM 579 O O . THR A 1 83 ? 19.843 2.076 4.835 1.00 63.94 83 THR A O 1
ATOM 582 N N . ARG A 1 84 ? 18.410 1.474 6.460 1.00 69.69 84 ARG A N 1
ATOM 583 C CA . ARG A 1 84 ? 18.714 0.035 6.397 1.00 69.69 84 ARG A CA 1
ATOM 584 C C . ARG A 1 84 ? 18.457 -0.546 5.009 1.00 69.69 84 ARG A C 1
ATOM 586 O O . ARG A 1 84 ? 19.282 -1.267 4.469 1.00 69.69 84 ARG A O 1
ATOM 593 N N . PHE A 1 85 ? 17.329 -0.187 4.398 1.00 67.69 85 PHE A N 1
ATOM 594 C CA . PHE A 1 85 ? 17.018 -0.624 3.040 1.00 67.69 85 PHE A CA 1
ATOM 595 C C . PHE A 1 85 ? 18.026 -0.092 2.011 1.00 67.69 85 PHE A C 1
ATOM 597 O O . PHE A 1 85 ? 18.394 -0.822 1.097 1.00 67.69 85 PHE A O 1
ATOM 604 N N . LEU A 1 86 ? 1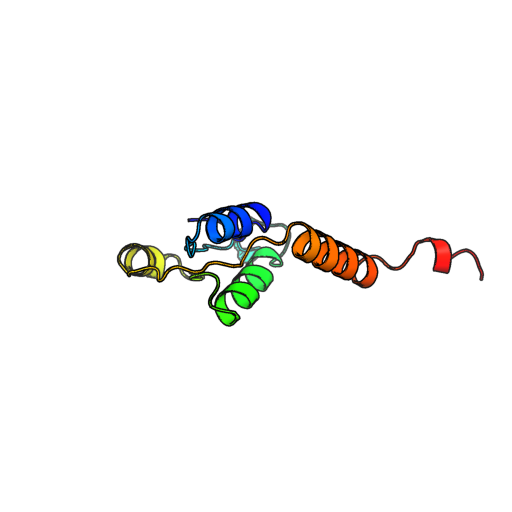8.474 1.161 2.137 1.00 63.44 86 LEU A N 1
ATOM 605 C CA . LEU A 1 86 ? 19.485 1.737 1.246 1.00 63.44 86 LEU A CA 1
ATOM 606 C C . LEU A 1 86 ? 20.860 1.083 1.438 1.00 63.44 86 LEU A C 1
ATOM 608 O O . LEU A 1 86 ? 21.545 0.862 0.445 1.00 63.44 86 LEU A O 1
ATOM 612 N N . GLU A 1 87 ? 21.240 0.738 2.669 1.00 71.06 87 GLU A N 1
ATOM 613 C CA . GLU A 1 87 ? 22.462 -0.023 2.973 1.00 71.06 87 GLU A CA 1
ATOM 614 C C . GLU A 1 87 ? 22.429 -1.432 2.361 1.00 71.06 87 GLU A C 1
ATOM 616 O O . GLU A 1 87 ? 23.427 -1.887 1.804 1.00 71.06 87 GLU A O 1
ATOM 621 N N . ASP A 1 88 ? 21.271 -2.095 2.405 1.00 65.88 88 ASP A N 1
ATOM 622 C CA . ASP A 1 88 ? 21.081 -3.433 1.835 1.00 65.88 88 ASP A CA 1
ATOM 623 C C . ASP A 1 88 ? 20.988 -3.413 0.296 1.00 65.88 88 ASP A C 1
ATOM 625 O O . ASP A 1 88 ? 21.445 -4.338 -0.379 1.00 65.88 88 ASP A O 1
ATOM 629 N N . ALA A 1 89 ? 20.364 -2.379 -0.277 1.00 65.75 89 ALA A N 1
ATOM 630 C CA . ALA A 1 89 ? 20.089 -2.280 -1.711 1.00 65.75 89 ALA A CA 1
ATOM 631 C C . ALA A 1 89 ? 21.226 -1.632 -2.514 1.00 65.75 89 ALA A C 1
ATOM 633 O O . ALA A 1 89 ? 21.326 -1.861 -3.722 1.00 65.75 89 ALA A O 1
ATOM 634 N N . ILE A 1 90 ? 22.069 -0.820 -1.872 1.00 67.75 90 ILE A N 1
ATOM 635 C CA . ILE A 1 90 ? 23.224 -0.171 -2.491 1.00 67.75 90 ILE A CA 1
ATOM 636 C C . ILE A 1 90 ? 24.480 -0.722 -1.806 1.00 67.75 90 ILE A C 1
ATOM 638 O O . ILE A 1 90 ? 24.872 -0.218 -0.752 1.00 67.75 90 ILE A O 1
ATOM 642 N N . PRO A 1 91 ? 25.154 -1.731 -2.394 1.00 56.12 91 PRO A N 1
ATOM 643 C CA . PRO A 1 91 ? 26.459 -2.141 -1.908 1.00 56.12 91 PRO A CA 1
ATOM 644 C C . PRO A 1 91 ? 27.377 -0.919 -1.903 1.00 56.12 91 PRO A C 1
ATOM 646 O O . PRO A 1 91 ? 27.461 -0.195 -2.899 1.00 56.12 91 PRO A O 1
ATOM 649 N N . SER A 1 92 ? 28.046 -0.679 -0.776 1.00 54.31 92 SER A N 1
ATOM 650 C CA . SER A 1 92 ? 28.969 0.444 -0.627 1.00 54.31 92 SER A CA 1
ATOM 651 C C . SER A 1 92 ? 29.934 0.522 -1.822 1.00 54.31 92 SER A C 1
ATOM 653 O O . SER A 1 92 ? 30.637 -0.459 -2.092 1.00 54.31 92 SER A O 1
ATOM 655 N N . PRO A 1 93 ? 30.049 1.673 -2.516 1.00 52.28 93 PRO A N 1
ATOM 656 C CA . PRO A 1 93 ? 31.021 1.839 -3.597 1.00 52.28 93 PRO A CA 1
ATOM 657 C C . PRO A 1 93 ? 32.478 1.705 -3.117 1.00 52.28 93 PRO A C 1
ATOM 659 O O . PRO A 1 93 ? 33.380 1.553 -3.935 1.00 52.28 93 PRO A O 1
ATOM 662 N N . LEU A 1 94 ? 32.725 1.698 -1.800 1.00 49.91 94 LEU A N 1
ATOM 663 C CA . LEU A 1 94 ? 34.054 1.489 -1.218 1.00 49.91 94 LEU A CA 1
ATOM 664 C C . LEU A 1 94 ? 34.492 0.013 -1.185 1.00 49.91 94 LEU A C 1
ATOM 666 O O . LEU A 1 94 ? 35.655 -0.253 -0.901 1.00 49.91 94 LEU A O 1
ATOM 670 N N . ALA A 1 95 ? 33.616 -0.949 -1.501 1.00 50.31 95 ALA A N 1
ATOM 671 C CA . ALA A 1 95 ? 33.980 -2.371 -1.541 1.00 50.31 95 ALA A CA 1
ATOM 672 C C . ALA A 1 95 ? 34.666 -2.808 -2.856 1.00 50.31 95 ALA A C 1
ATOM 674 O O . ALA A 1 95 ? 35.212 -3.906 -2.920 1.00 50.31 95 ALA A O 1
ATOM 675 N N . LEU A 1 96 ? 34.661 -1.964 -3.896 1.00 48.84 96 LEU A N 1
ATOM 676 C CA . LEU A 1 96 ? 35.240 -2.265 -5.218 1.00 48.84 96 LEU A CA 1
ATOM 677 C C . LEU A 1 96 ? 36.622 -1.627 -5.458 1.00 48.84 96 LEU A C 1
ATOM 679 O O . LEU A 1 96 ? 37.209 -1.846 -6.511 1.00 48.84 96 LEU A O 1
ATOM 683 N N . ALA A 1 97 ? 37.158 -0.859 -4.502 1.00 45.53 97 ALA A N 1
ATOM 684 C CA . ALA A 1 97 ? 38.440 -0.154 -4.641 1.00 45.53 97 ALA A CA 1
ATOM 685 C C . ALA A 1 97 ? 39.643 -0.886 -4.002 1.00 45.53 97 AL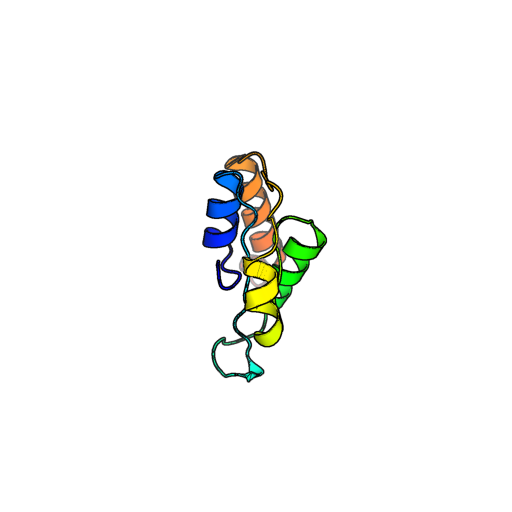A A C 1
ATOM 687 O O . ALA A 1 97 ? 40.718 -0.302 -3.884 1.00 45.53 97 ALA A O 1
ATOM 688 N N . SER A 1 98 ? 39.471 -2.148 -3.592 1.00 48.53 98 SER A N 1
ATOM 689 C CA . SER A 1 98 ? 40.479 -2.924 -2.843 1.00 48.53 98 SER A CA 1
ATOM 690 C C . SER A 1 98 ? 40.922 -4.222 -3.536 1.00 48.53 98 SER A C 1
ATOM 692 O O . SER A 1 98 ? 41.465 -5.096 -2.861 1.00 48.53 98 SER A O 1
ATOM 694 N N . ALA A 1 99 ? 40.664 -4.378 -4.838 1.00 44.50 99 ALA A N 1
ATOM 695 C CA . ALA A 1 99 ? 41.093 -5.535 -5.630 1.00 44.50 99 ALA A CA 1
ATOM 696 C C . ALA A 1 99 ? 42.172 -5.145 -6.644 1.00 44.50 99 ALA A C 1
ATOM 698 O O . ALA A 1 99 ? 41.997 -4.095 -7.302 1.00 44.50 99 ALA A O 1
#